Protein AF-A0A7J4KM06-F1 (afdb_monomer_lite)

Secondary structure (DSSP, 8-state):
----GGG--TTT--HHHHHHTTSS-TT-------S-HHHHHHHHHHHHHHH-

Sequence (52 aa):
TTAVEYDGSLSGAQTREAISWGKIAEKADNVTIEGDATVLLPLMISALLERL

Radius of gyration: 13.46 Å; chains: 1; bounding box: 32×19×26 Å

pLDDT: mean 96.94, std 1.42, range [90.56, 98.44]

Structure (mmCIF, N/CA/C/O backbone):
data_AF-A0A7J4KM06-F1
#
_entry.id   AF-A0A7J4KM06-F1
#
loop_
_atom_site.group_PDB
_atom_site.id
_atom_site.type_symbol
_atom_site.label_atom_id
_atom_site.label_alt_id
_atom_site.label_comp_id
_atom_site.label_asym_id
_atom_site.label_entity_id
_atom_site.label_seq_id
_atom_site.pdbx_PDB_ins_code
_atom_site.Cartn_x
_atom_site.Cartn_y
_atom_site.Cartn_z
_atom_site.occupancy
_atom_site.B_iso_or_equiv
_atom_site.auth_seq_id
_atom_site.auth_comp_id
_atom_site.auth_asym_id
_atom_site.auth_atom_id
_atom_site.pdbx_PDB_model_num
ATOM 1 N N . THR A 1 1 ? 0.529 -2.924 -5.061 1.00 93.25 1 THR A N 1
ATOM 2 C CA . THR A 1 1 ? 1.185 -2.400 -6.284 1.00 93.25 1 THR A CA 1
ATOM 3 C C . THR A 1 1 ? 1.561 -3.580 -7.157 1.00 93.25 1 THR A C 1
ATOM 5 O O . THR A 1 1 ? 1.698 -4.673 -6.623 1.00 93.25 1 THR A O 1
ATOM 8 N N . THR A 1 2 ? 1.693 -3.398 -8.468 1.00 96.62 2 THR A N 1
ATOM 9 C CA . THR A 1 2 ? 2.301 -4.399 -9.367 1.00 96.62 2 THR A CA 1
ATOM 10 C C . THR A 1 2 ? 3.728 -4.020 -9.771 1.00 96.62 2 THR A C 1
ATOM 12 O O . THR A 1 2 ? 4.396 -4.804 -10.439 1.00 96.62 2 THR A O 1
ATOM 15 N N . ALA A 1 3 ? 4.192 -2.824 -9.391 1.00 97.31 3 ALA A N 1
ATOM 16 C CA . ALA A 1 3 ? 5.545 -2.365 -9.667 1.00 97.31 3 ALA A CA 1
ATOM 17 C C . ALA A 1 3 ? 6.562 -3.089 -8.779 1.00 97.31 3 ALA A C 1
ATOM 19 O O . ALA A 1 3 ? 6.276 -3.425 -7.629 1.00 97.31 3 ALA A O 1
ATOM 20 N N . VAL A 1 4 ? 7.744 -3.312 -9.341 1.00 96.00 4 VAL A N 1
ATOM 21 C CA . VAL A 1 4 ? 8.836 -4.079 -8.741 1.00 96.00 4 VAL A CA 1
ATOM 22 C C . VAL A 1 4 ? 9.872 -3.144 -8.139 1.00 96.00 4 VAL A C 1
ATOM 24 O O . VAL A 1 4 ? 10.110 -2.068 -8.663 1.00 96.00 4 VAL A O 1
ATOM 27 N N . GLU A 1 5 ? 10.520 -3.554 -7.054 1.00 96.38 5 GLU A N 1
ATOM 28 C CA . GLU A 1 5 ? 11.464 -2.675 -6.354 1.00 96.38 5 GLU A CA 1
ATOM 29 C C . GLU A 1 5 ? 12.823 -2.536 -7.063 1.00 96.38 5 GLU A C 1
ATOM 31 O O . GLU A 1 5 ? 13.473 -1.497 -6.975 1.00 96.38 5 GLU A O 1
ATOM 36 N N . TYR A 1 6 ? 13.277 -3.573 -7.775 1.00 95.38 6 TYR A N 1
ATOM 37 C CA . TYR A 1 6 ? 14.640 -3.618 -8.327 1.00 95.38 6 TYR A CA 1
ATOM 38 C C . TYR A 1 6 ? 14.907 -2.574 -9.420 1.00 95.38 6 TYR A C 1
ATOM 40 O O . TYR A 1 6 ? 16.063 -2.348 -9.775 1.00 95.38 6 TYR A O 1
ATOM 48 N N . ASP A 1 7 ? 13.859 -1.965 -9.979 1.00 96.25 7 ASP A N 1
ATOM 49 C CA . ASP A 1 7 ? 13.985 -0.902 -10.974 1.00 96.25 7 ASP A CA 1
ATOM 50 C C . ASP A 1 7 ? 14.292 0.473 -10.349 1.00 96.25 7 ASP A C 1
ATOM 52 O O . ASP A 1 7 ? 14.579 1.425 -11.075 1.00 96.25 7 ASP A O 1
ATOM 56 N N . GLY A 1 8 ? 14.269 0.578 -9.012 1.00 95.88 8 GLY A N 1
ATOM 57 C CA . GLY A 1 8 ? 14.537 1.811 -8.271 1.00 95.88 8 GLY A CA 1
ATOM 58 C C . GLY A 1 8 ? 13.460 2.885 -8.443 1.00 95.88 8 GLY A C 1
ATOM 59 O O . GLY A 1 8 ? 13.710 4.060 -8.167 1.00 95.88 8 GLY A O 1
ATOM 60 N N . SER A 1 9 ? 12.276 2.522 -8.940 1.00 97.00 9 SER A N 1
ATOM 61 C CA . SER A 1 9 ? 11.173 3.454 -9.146 1.00 97.00 9 SER A CA 1
ATOM 62 C C . SER A 1 9 ? 10.444 3.780 -7.843 1.00 97.00 9 SER A C 1
ATOM 64 O O . SER A 1 9 ? 10.272 2.943 -6.958 1.00 97.00 9 SER A O 1
ATOM 66 N N . LEU A 1 10 ? 9.889 4.994 -7.762 1.00 96.25 10 LEU A N 1
ATOM 67 C CA . LEU A 1 10 ? 9.029 5.377 -6.639 1.00 96.25 10 LEU A CA 1
ATOM 68 C C . LEU A 1 10 ? 7.753 4.518 -6.562 1.00 96.25 10 LEU A C 1
ATOM 70 O O . LEU A 1 10 ? 7.201 4.326 -5.484 1.00 96.25 10 LEU A O 1
ATOM 74 N N . SER A 1 11 ? 7.269 4.005 -7.695 1.00 96.25 11 SER A N 1
AT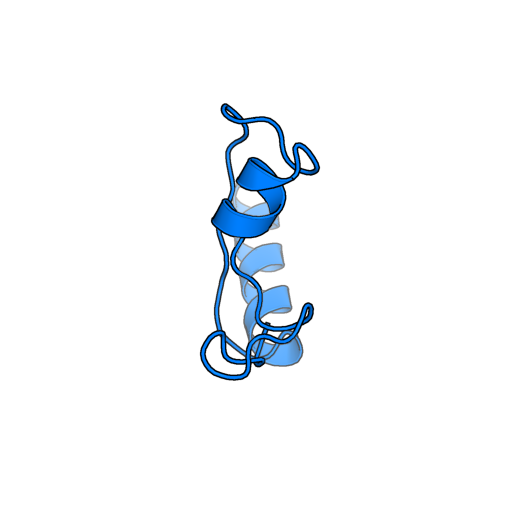OM 75 C CA . SER A 1 11 ? 6.069 3.162 -7.748 1.00 96.25 11 SER A CA 1
ATOM 76 C C . SER A 1 11 ? 6.299 1.753 -7.192 1.00 96.25 11 SER A C 1
ATOM 78 O O . SER A 1 11 ? 5.349 1.149 -6.684 1.00 96.25 11 SER A O 1
ATOM 80 N N . GLY A 1 12 ? 7.528 1.236 -7.304 1.00 96.56 12 GLY A N 1
ATOM 81 C CA . GLY A 1 12 ? 7.970 -0.039 -6.733 1.00 96.56 12 GLY A CA 1
ATOM 82 C C . GLY A 1 12 ? 8.616 0.082 -5.348 1.00 96.56 12 GLY A C 1
ATOM 83 O O . GLY A 1 12 ? 8.886 -0.938 -4.716 1.00 96.56 12 GLY A O 1
ATOM 84 N N . ALA A 1 13 ? 8.850 1.307 -4.865 1.00 97.00 13 ALA A N 1
ATOM 85 C CA . ALA A 1 13 ? 9.464 1.560 -3.568 1.00 97.00 13 ALA A CA 1
ATOM 86 C C . ALA A 1 13 ? 8.637 0.949 -2.428 1.00 97.00 13 ALA A C 1
ATOM 88 O O . ALA A 1 13 ? 7.433 1.183 -2.289 1.00 97.00 13 ALA A O 1
ATOM 89 N N . GLN A 1 14 ? 9.306 0.172 -1.581 1.00 96.12 14 GLN A N 1
ATOM 90 C CA . GLN A 1 14 ? 8.674 -0.489 -0.446 1.00 96.12 14 GLN A CA 1
ATOM 91 C C . GLN A 1 14 ? 8.441 0.496 0.705 1.00 96.12 14 GLN A C 1
ATOM 93 O O . GLN A 1 14 ? 9.139 1.502 0.840 1.00 96.12 14 GLN A O 1
ATOM 98 N N . THR A 1 15 ? 7.492 0.196 1.597 1.00 96.56 15 THR A N 1
ATOM 99 C CA . THR A 1 15 ? 7.137 1.089 2.720 1.00 96.56 15 THR A CA 1
ATOM 100 C C . THR A 1 15 ? 8.328 1.432 3.615 1.00 96.56 15 THR A C 1
ATOM 102 O O . THR A 1 15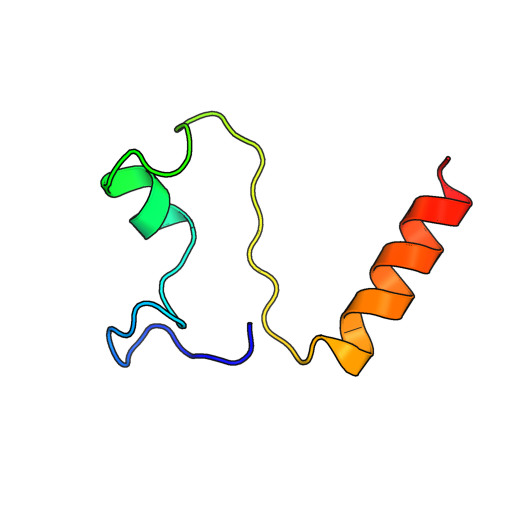 ? 8.402 2.547 4.125 1.00 96.56 15 THR A O 1
ATOM 105 N N . ARG A 1 16 ? 9.311 0.531 3.740 1.00 95.44 16 ARG A N 1
ATOM 106 C CA . ARG A 1 16 ? 10.577 0.791 4.449 1.00 95.44 16 ARG A CA 1
ATOM 107 C C . ARG A 1 16 ? 11.365 1.977 3.891 1.00 95.44 16 ARG A C 1
ATOM 109 O O . ARG A 1 16 ? 12.008 2.687 4.656 1.00 95.44 16 ARG A O 1
ATOM 116 N N . GLU A 1 17 ? 11.304 2.212 2.582 1.00 97.25 17 GLU A N 1
ATOM 117 C CA . GLU A 1 17 ? 11.937 3.377 1.974 1.00 97.25 17 GLU A CA 1
ATOM 118 C C . GLU A 1 1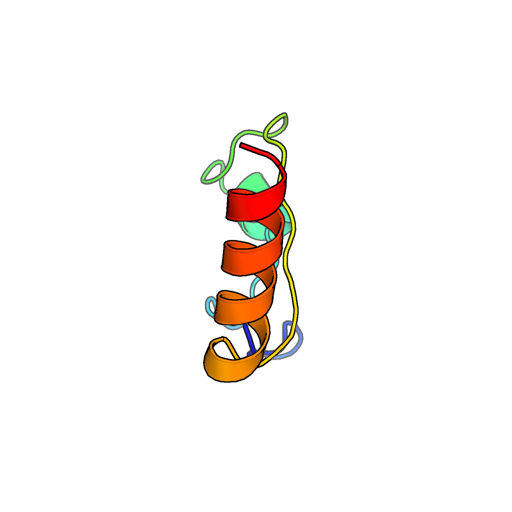7 ? 11.161 4.634 2.365 1.00 97.25 17 GLU A C 1
ATOM 120 O O . GLU A 1 17 ? 11.738 5.597 2.850 1.00 97.25 17 GLU A O 1
ATOM 125 N N . ALA A 1 18 ? 9.829 4.615 2.290 1.00 97.38 18 ALA A N 1
ATOM 126 C CA . ALA A 1 18 ? 9.024 5.740 2.764 1.00 97.38 18 ALA A CA 1
ATOM 127 C C . ALA A 1 18 ? 9.270 6.070 4.256 1.00 97.38 18 ALA A C 1
ATOM 129 O O . ALA A 1 18 ? 9.247 7.247 4.624 1.00 97.38 18 ALA A O 1
ATOM 130 N N . ILE A 1 19 ? 9.558 5.069 5.097 1.00 97.69 19 ILE A N 1
ATOM 131 C CA . ILE A 1 19 ? 9.968 5.262 6.498 1.00 97.69 19 ILE A CA 1
ATOM 132 C C . ILE A 1 19 ? 11.343 5.943 6.593 1.00 97.69 19 ILE A C 1
ATOM 134 O O . ILE A 1 19 ? 11.488 6.877 7.378 1.00 97.69 19 ILE A O 1
ATOM 138 N N . SER A 1 20 ? 12.336 5.553 5.782 1.00 97.56 20 SER A N 1
ATOM 139 C CA . SER A 1 20 ? 13.677 6.170 5.822 1.00 97.56 20 SER A CA 1
ATOM 140 C C . SER A 1 20 ? 13.661 7.658 5.451 1.00 97.56 20 SER A C 1
ATOM 142 O O . SER A 1 20 ? 14.466 8.436 5.961 1.00 97.56 20 SER A O 1
ATOM 144 N N . TRP A 1 21 ? 12.696 8.070 4.625 1.00 97.88 21 TRP A N 1
ATOM 145 C CA . TRP A 1 21 ? 12.435 9.471 4.285 1.00 97.88 21 TRP A CA 1
ATOM 146 C C . TRP A 1 21 ? 11.554 10.213 5.304 1.00 97.88 21 TRP A C 1
ATOM 148 O O . TRP A 1 21 ? 11.243 11.385 5.095 1.00 97.88 21 TRP A O 1
ATOM 158 N N . GLY A 1 22 ? 11.087 9.547 6.364 1.00 97.31 22 GLY A N 1
ATOM 159 C CA . GLY A 1 22 ? 10.156 10.116 7.342 1.00 97.31 22 GLY A CA 1
ATOM 160 C C . GLY A 1 22 ? 8.748 10.386 6.795 1.00 97.31 22 GLY A C 1
ATOM 161 O O . GLY A 1 22 ? 7.987 11.128 7.413 1.00 97.31 22 GLY A O 1
ATOM 162 N N . LYS A 1 23 ? 8.384 9.805 5.640 1.00 97.69 23 LYS A N 1
ATOM 163 C CA . LYS A 1 23 ? 7.043 9.939 5.034 1.00 97.69 23 LYS A CA 1
ATOM 164 C C . LYS A 1 23 ? 6.009 9.043 5.718 1.00 97.69 23 LYS A C 1
ATOM 166 O O . LYS A 1 23 ? 4.826 9.367 5.721 1.00 97.69 23 LYS A O 1
ATOM 171 N N . ILE A 1 24 ? 6.455 7.923 6.283 1.00 97.81 24 ILE A N 1
ATOM 172 C CA . ILE A 1 24 ? 5.666 7.037 7.145 1.00 97.81 24 ILE A CA 1
ATOM 173 C C . ILE A 1 24 ? 6.317 7.042 8.529 1.00 97.81 24 ILE A C 1
ATOM 175 O O . ILE A 1 24 ? 7.541 6.981 8.639 1.00 97.81 24 ILE A O 1
ATOM 179 N N . ALA A 1 25 ? 5.505 7.124 9.585 1.00 97.88 25 ALA A N 1
ATOM 180 C CA . ALA A 1 25 ? 6.004 7.054 10.954 1.00 97.88 25 ALA A CA 1
ATOM 181 C C . ALA A 1 25 ? 6.600 5.668 11.243 1.00 97.88 25 ALA A C 1
ATOM 183 O O . ALA A 1 25 ? 6.007 4.650 10.902 1.00 97.88 25 ALA A O 1
ATOM 184 N N . GLU A 1 26 ? 7.732 5.628 11.944 1.00 96.50 26 GLU A N 1
ATOM 185 C CA . GLU A 1 26 ? 8.478 4.392 12.224 1.00 96.50 26 GLU A CA 1
ATOM 186 C C . GLU A 1 26 ? 7.643 3.310 12.936 1.00 96.50 26 GLU A C 1
ATOM 188 O O . GLU A 1 26 ? 7.854 2.121 12.726 1.00 96.50 26 GLU A O 1
ATOM 193 N N . LYS A 1 27 ? 6.665 3.720 13.753 1.00 96.94 27 LYS A N 1
ATOM 194 C CA . LYS A 1 27 ? 5.787 2.819 14.520 1.00 96.94 27 LYS A CA 1
ATOM 195 C C . LYS A 1 27 ? 4.414 2.584 13.880 1.00 96.94 27 LYS A C 1
ATOM 197 O O . LYS A 1 27 ? 3.534 2.053 14.547 1.00 96.94 27 LYS A O 1
ATOM 202 N N . ALA A 1 28 ? 4.187 3.038 12.649 1.00 97.75 28 ALA A N 1
ATOM 203 C CA . ALA A 1 28 ? 2.909 2.831 11.978 1.00 97.75 28 ALA A CA 1
ATOM 204 C C . ALA A 1 28 ? 2.772 1.383 11.489 1.00 97.75 28 ALA A C 1
ATOM 206 O O . ALA A 1 28 ? 3.670 0.867 10.819 1.00 97.75 28 ALA A O 1
ATOM 207 N N . ASP A 1 29 ? 1.620 0.764 11.747 1.00 97.50 29 ASP A N 1
ATOM 208 C CA . ASP A 1 29 ? 1.264 -0.506 11.118 1.00 97.50 29 ASP A CA 1
ATOM 209 C C . ASP A 1 29 ? 1.139 -0.300 9.604 1.00 97.50 29 ASP A C 1
ATOM 211 O O . ASP A 1 29 ? 0.381 0.549 9.129 1.00 97.50 29 ASP A O 1
ATOM 215 N N . ASN A 1 30 ? 1.920 -1.051 8.832 1.00 95.88 30 ASN A N 1
ATOM 216 C CA . ASN A 1 30 ? 1.957 -0.936 7.381 1.00 95.88 30 ASN A CA 1
ATOM 217 C C . ASN A 1 30 ? 2.220 -2.295 6.731 1.00 95.88 30 ASN A C 1
ATOM 219 O O . ASN A 1 30 ? 2.891 -3.156 7.297 1.00 95.88 30 ASN A O 1
ATOM 223 N N . VAL A 1 31 ? 1.683 -2.475 5.525 1.00 96.19 31 VAL A N 1
ATOM 224 C CA . VAL A 1 31 ? 1.905 -3.664 4.703 1.00 96.19 31 VAL A CA 1
ATOM 225 C C . VAL A 1 31 ? 1.858 -3.279 3.227 1.00 96.19 31 VAL A C 1
ATOM 227 O O . VAL A 1 31 ? 0.990 -2.512 2.807 1.00 96.19 31 VAL A O 1
ATOM 230 N N . THR A 1 32 ? 2.778 -3.823 2.432 1.00 95.12 32 THR A N 1
ATOM 231 C CA . THR A 1 32 ? 2.710 -3.778 0.967 1.00 95.12 32 THR A CA 1
ATOM 232 C C . THR A 1 32 ? 2.158 -5.108 0.474 1.00 95.12 32 THR A C 1
ATOM 234 O O . THR A 1 32 ? 2.700 -6.157 0.810 1.00 95.12 32 THR A O 1
ATOM 237 N N . ILE A 1 33 ? 1.101 -5.077 -0.340 1.00 96.06 33 ILE A N 1
ATOM 238 C CA . ILE A 1 33 ? 0.593 -6.268 -1.033 1.00 96.06 33 ILE A CA 1
ATOM 239 C C . ILE A 1 33 ? 0.912 -6.136 -2.524 1.00 96.06 33 ILE A C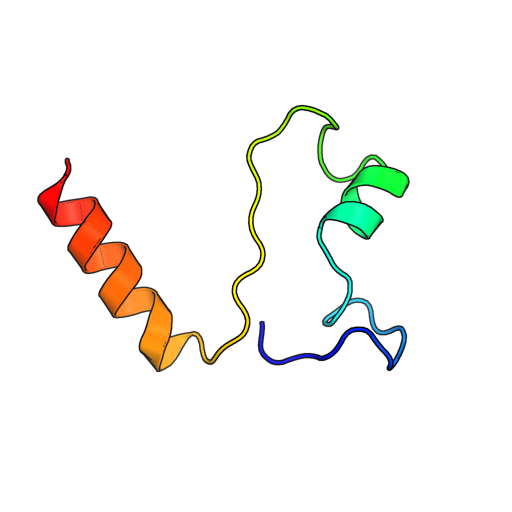 1
ATOM 241 O O . ILE A 1 33 ? 0.547 -5.145 -3.175 1.00 96.06 33 ILE A O 1
ATOM 245 N N . GLU A 1 34 ? 1.614 -7.135 -3.051 1.00 96.94 34 GLU A N 1
ATOM 246 C CA . GLU A 1 34 ? 1.966 -7.243 -4.464 1.00 96.94 34 GLU A CA 1
ATOM 247 C C . GLU A 1 34 ? 0.837 -7.937 -5.231 1.00 96.94 34 GLU A C 1
ATOM 249 O O . GLU A 1 34 ? 0.462 -9.068 -4.928 1.00 96.94 34 GLU A O 1
ATOM 254 N N . GLY A 1 35 ? 0.258 -7.239 -6.209 1.00 97.12 35 GLY A N 1
ATOM 255 C CA . GLY A 1 35 ? -0.849 -7.756 -7.011 1.00 97.12 35 GLY A CA 1
ATOM 256 C C . GLY A 1 35 ? -1.748 -6.674 -7.601 1.00 97.12 35 GLY A C 1
ATOM 257 O O . GLY A 1 35 ? -1.628 -5.484 -7.285 1.00 97.12 35 GLY A O 1
ATOM 258 N N . ASP A 1 36 ? -2.648 -7.109 -8.483 1.00 98.25 36 ASP A N 1
ATOM 259 C CA . ASP A 1 36 ? -3.606 -6.241 -9.166 1.00 98.25 36 ASP A CA 1
ATOM 260 C C . ASP A 1 36 ? -4.725 -5.793 -8.213 1.00 98.25 36 ASP A C 1
ATOM 262 O O . ASP A 1 36 ? -5.375 -6.603 -7.541 1.00 98.25 36 ASP A O 1
ATOM 266 N N . ALA A 1 37 ? -4.966 -4.482 -8.166 1.00 97.94 37 ALA A N 1
ATOM 267 C CA . ALA A 1 37 ? -5.976 -3.892 -7.298 1.00 97.94 37 ALA A CA 1
ATOM 268 C C . ALA A 1 37 ? -7.397 -4.371 -7.634 1.00 97.94 37 ALA A C 1
ATOM 270 O O . ALA A 1 37 ? -8.209 -4.516 -6.726 1.00 97.94 37 ALA A O 1
ATOM 271 N N . THR A 1 38 ? -7.699 -4.659 -8.902 1.00 98.25 38 THR A N 1
ATOM 272 C CA . THR A 1 38 ? -9.028 -5.123 -9.335 1.00 98.25 38 THR A CA 1
ATOM 273 C C . THR A 1 38 ? -9.386 -6.496 -8.764 1.00 98.25 38 THR A C 1
ATOM 275 O O . THR A 1 38 ? -10.562 -6.783 -8.555 1.00 98.25 38 THR A O 1
ATOM 278 N N . VAL A 1 39 ? -8.377 -7.314 -8.445 1.00 98.31 39 VAL A N 1
ATOM 279 C CA . VAL A 1 39 ? -8.544 -8.627 -7.809 1.00 98.31 39 VAL A CA 1
ATOM 280 C C . VAL A 1 39 ? -8.521 -8.502 -6.286 1.00 98.31 39 VAL A C 1
ATOM 282 O O . VAL A 1 39 ? -9.371 -9.070 -5.604 1.00 98.31 39 VAL A O 1
ATOM 285 N N . LEU A 1 40 ? -7.557 -7.757 -5.735 1.00 98.44 40 LEU A N 1
ATOM 286 C CA . LEU A 1 40 ? -7.325 -7.719 -4.288 1.00 98.44 40 LEU A CA 1
ATOM 287 C C . LEU A 1 40 ? -8.308 -6.816 -3.535 1.00 98.44 40 LEU A C 1
ATOM 289 O O . LEU A 1 40 ? -8.726 -7.156 -2.428 1.00 98.44 40 LEU A O 1
ATOM 293 N N . LEU A 1 41 ? -8.688 -5.669 -4.105 1.00 98.25 41 LEU A N 1
ATOM 294 C CA . LEU A 1 41 ? -9.521 -4.683 -3.413 1.00 98.25 41 LEU A CA 1
ATOM 295 C C . LEU A 1 41 ? -10.906 -5.231 -3.024 1.00 98.25 41 LEU A C 1
ATOM 297 O O . LEU A 1 41 ? -11.285 -5.044 -1.866 1.00 98.25 41 LEU A O 1
ATOM 301 N N . PRO A 1 42 ? -11.645 -5.953 -3.894 1.00 98.38 42 PRO A N 1
ATOM 302 C CA . PRO A 1 42 ? -12.926 -6.542 -3.503 1.00 98.38 42 PRO A CA 1
ATOM 303 C C . PRO A 1 42 ? -12.803 -7.539 -2.342 1.00 98.38 42 PRO A C 1
ATOM 305 O O . PRO A 1 42 ? -13.649 -7.543 -1.450 1.00 98.38 42 PRO A O 1
ATOM 308 N N . LEU A 1 43 ? -11.731 -8.342 -2.311 1.00 98.19 43 LEU A N 1
ATOM 309 C CA . LEU A 1 43 ? -11.481 -9.311 -1.237 1.00 98.19 43 LEU A CA 1
ATOM 310 C C . LEU A 1 43 ? -11.200 -8.612 0.100 1.00 98.19 43 LEU A C 1
ATOM 312 O O . LEU A 1 43 ? -11.768 -8.990 1.123 1.00 98.19 43 LEU A O 1
ATOM 316 N N . MET A 1 44 ? -10.367 -7.565 0.086 1.00 97.94 44 MET A N 1
ATOM 317 C CA . MET A 1 44 ? -10.077 -6.765 1.282 1.00 97.94 44 MET A C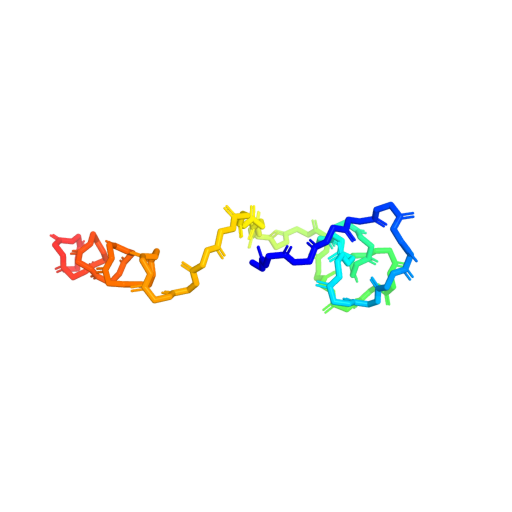A 1
ATOM 318 C C . MET A 1 44 ? -11.336 -6.088 1.829 1.00 97.94 44 MET A C 1
ATOM 320 O O . MET A 1 44 ? -11.569 -6.116 3.036 1.00 97.94 44 MET A O 1
ATOM 324 N N . ILE A 1 45 ? -12.165 -5.515 0.950 1.00 98.38 45 ILE A N 1
ATO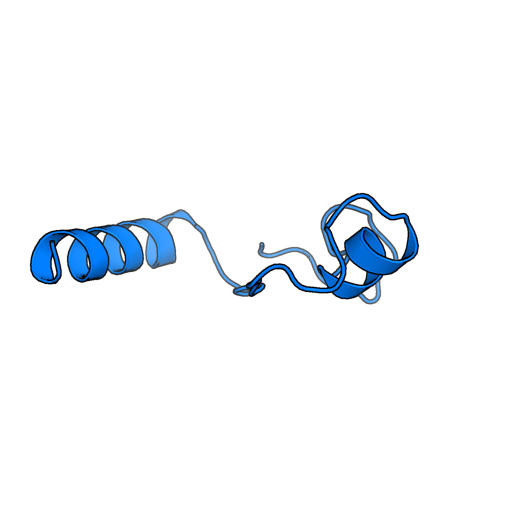M 325 C CA . ILE A 1 45 ? -13.423 -4.873 1.347 1.00 98.38 45 ILE A CA 1
ATOM 326 C C . ILE A 1 45 ? -14.392 -5.904 1.928 1.00 98.38 45 ILE A C 1
ATOM 328 O O . ILE A 1 45 ? -14.975 -5.648 2.975 1.00 98.38 45 ILE A O 1
ATOM 332 N N . SER A 1 46 ? -14.539 -7.073 1.300 1.00 98.44 46 SER A N 1
ATOM 333 C CA . SER A 1 46 ? -15.411 -8.134 1.815 1.00 98.44 46 SER A CA 1
ATOM 334 C C . SER A 1 46 ? -15.007 -8.562 3.227 1.00 98.44 46 SER A C 1
ATOM 336 O O . SER A 1 46 ? -15.852 -8.607 4.116 1.00 98.44 46 SER A O 1
ATOM 338 N N . ALA A 1 47 ? -13.716 -8.826 3.452 1.00 97.88 47 ALA A N 1
ATOM 339 C CA . ALA A 1 47 ? -13.206 -9.233 4.760 1.00 97.88 47 ALA A CA 1
ATOM 340 C C . ALA A 1 47 ? -13.330 -8.124 5.818 1.00 97.88 47 ALA A C 1
ATOM 342 O O . ALA A 1 47 ? -13.544 -8.412 6.994 1.00 97.88 47 ALA A O 1
ATOM 343 N N . LEU A 1 48 ? -13.188 -6.858 5.412 1.00 97.88 48 LEU A N 1
ATOM 344 C CA . LEU A 1 48 ? -13.407 -5.715 6.294 1.00 97.88 48 LEU A CA 1
ATOM 345 C C . LEU A 1 48 ? -14.880 -5.620 6.702 1.00 97.88 48 LEU A C 1
ATOM 347 O O . LEU A 1 48 ? -15.164 -5.534 7.889 1.00 97.88 48 LEU A O 1
ATOM 351 N N . LEU A 1 49 ? -15.801 -5.667 5.736 1.00 98.25 49 LEU A N 1
ATOM 352 C CA . LEU A 1 49 ? -17.241 -5.562 5.989 1.00 98.25 49 LEU A CA 1
ATOM 353 C C . LEU A 1 49 ? -17.779 -6.710 6.851 1.00 98.25 49 LEU A C 1
ATOM 355 O O . LEU A 1 49 ? -18.690 -6.482 7.633 1.00 98.25 49 LEU A O 1
ATOM 359 N N . GLU A 1 50 ? -17.223 -7.918 6.735 1.00 98.12 50 GLU A N 1
ATOM 360 C CA . GLU A 1 50 ? -17.596 -9.061 7.584 1.00 98.12 50 GLU A CA 1
ATOM 361 C C . GLU A 1 50 ? -17.163 -8.884 9.052 1.00 98.12 50 GLU A C 1
ATOM 363 O O . GLU A 1 50 ? -17.772 -9.455 9.954 1.00 98.12 50 GLU A O 1
ATOM 368 N N . ARG A 1 51 ? -16.092 -8.120 9.299 1.00 94.69 51 ARG A N 1
ATOM 369 C CA . ARG A 1 51 ? -15.485 -7.940 10.629 1.00 94.69 51 ARG A CA 1
ATOM 370 C C . ARG A 1 51 ? -15.920 -6.666 11.355 1.00 94.69 51 ARG A C 1
ATOM 372 O O . ARG A 1 51 ? -15.538 -6.502 12.515 1.00 94.69 51 ARG A O 1
ATOM 379 N N . LEU A 1 52 ? -16.627 -5.768 10.672 1.00 90.56 52 LEU A N 1
ATOM 380 C CA . LEU A 1 52 ? -17.225 -4.558 11.247 1.00 90.56 52 LEU A CA 1
ATOM 381 C C . LEU A 1 52 ? -18.566 -4.884 11.910 1.00 90.56 52 LEU A C 1
ATOM 383 O O . LEU A 1 52 ? -18.815 -4.300 12.988 1.00 90.56 52 LEU A O 1
#

Foldseek 3Di:
DQDDPVVVDPVNDDVVVCVVVVVDPPPDDDDDDHDDCVPVVVVVVVVVVVVD